Protein AF-A0A6B0WY94-F1 (afdb_monomer_lite)

Secondary structure (DSSP, 8-state):
--HHHHHHHHHHS------SS-HHHHHHHHHHHHHHHHHHHH--PPTT--HHHHHHHHHTHHHHHHHT-HHHHHHHHHHHT-S-----------GGGEEPTTS-EESSPPS--SS-TTS--------SS---TTS--

Radius of gyration: 16.35 Å; chains: 1; bounding box: 37×34×44 Å

pLDDT: mean 87.34, std 10.38, range [49.66, 96.06]

Structure (mmCIF, N/CA/C/O backbone):
data_AF-A0A6B0WY94-F1
#
_entry.id   AF-A0A6B0WY94-F1
#
loop_
_atom_site.group_PDB
_atom_site.id
_atom_site.type_symbol
_atom_site.label_atom_id
_atom_site.label_alt_id
_atom_site.label_comp_id
_atom_site.label_asym_id
_atom_site.label_entity_id
_atom_site.label_seq_id
_atom_site.pdbx_PDB_ins_code
_atom_site.Cartn_x
_atom_site.Cartn_y
_atom_site.Cartn_z
_atom_site.occupancy
_atom_site.B_iso_or_equiv
_atom_site.auth_seq_id
_atom_site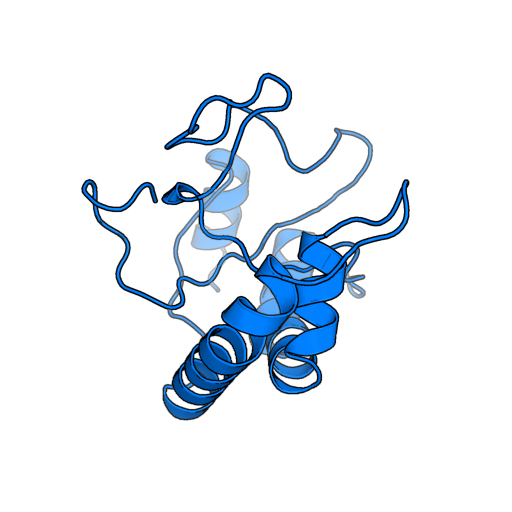.auth_comp_id
_atom_site.auth_asym_id
_atom_site.auth_atom_id
_atom_site.pdbx_PDB_model_num
ATOM 1 N N . MET A 1 1 ? -4.734 0.942 18.039 1.00 87.00 1 MET A N 1
ATOM 2 C CA . MET A 1 1 ? -6.026 1.496 17.579 1.00 87.00 1 MET A CA 1
ATOM 3 C C . MET A 1 1 ? -7.000 1.598 18.753 1.00 87.00 1 MET A C 1
ATOM 5 O O . MET A 1 1 ? -6.945 0.751 19.640 1.00 87.00 1 MET A O 1
ATOM 9 N N . THR A 1 2 ? -7.850 2.618 18.799 1.00 92.31 2 THR A N 1
ATOM 10 C CA . THR A 1 2 ? -8.918 2.790 19.804 1.00 92.31 2 THR A CA 1
ATOM 11 C C . THR A 1 2 ? -10.291 2.569 19.170 1.00 92.31 2 THR A C 1
ATOM 13 O O . THR A 1 2 ? -10.416 2.618 17.949 1.00 92.31 2 THR A O 1
ATOM 16 N N . ASP A 1 3 ? -11.330 2.349 19.977 1.00 93.25 3 ASP A N 1
ATOM 17 C CA . ASP A 1 3 ? -12.693 2.166 19.448 1.00 93.25 3 ASP A CA 1
ATOM 18 C C . ASP A 1 3 ? -13.207 3.445 18.777 1.00 93.25 3 ASP A C 1
ATOM 20 O O . ASP A 1 3 ? -13.820 3.391 17.717 1.00 93.25 3 ASP A O 1
ATOM 24 N N . TYR A 1 4 ? -12.801 4.606 19.298 1.00 94.94 4 TYR A N 1
ATOM 25 C CA . TYR A 1 4 ? -13.031 5.897 18.654 1.00 94.94 4 TYR A CA 1
ATOM 26 C C . TYR A 1 4 ? -12.461 5.969 17.224 1.00 94.94 4 TYR A C 1
ATOM 28 O O . TYR A 1 4 ? -13.107 6.505 16.328 1.00 94.94 4 TYR A O 1
ATOM 36 N N . GLN A 1 5 ? -11.261 5.425 16.978 1.00 94.75 5 GLN A N 1
ATOM 37 C CA . GLN A 1 5 ? -10.669 5.406 15.631 1.00 94.75 5 GLN A CA 1
ATOM 38 C C . GLN A 1 5 ? -11.450 4.498 14.671 1.00 94.75 5 GLN A C 1
ATOM 40 O O . GLN A 1 5 ? -11.586 4.827 13.496 1.00 94.75 5 GLN A O 1
ATOM 45 N N . ILE A 1 6 ? -12.004 3.392 15.170 1.00 94.62 6 ILE A N 1
ATOM 46 C CA . ILE A 1 6 ? -12.832 2.471 14.378 1.00 94.62 6 ILE A CA 1
ATOM 47 C C . ILE A 1 6 ? -14.159 3.131 14.012 1.00 94.62 6 ILE A C 1
ATOM 49 O O . ILE A 1 6 ? -14.546 3.140 12.847 1.00 94.62 6 ILE A O 1
ATOM 53 N N . GLU A 1 7 ? -14.832 3.754 14.980 1.00 94.75 7 GLU A N 1
ATOM 54 C CA . GLU A 1 7 ? -16.053 4.523 14.725 1.00 94.75 7 GLU A CA 1
ATOM 55 C C . GLU A 1 7 ? -15.802 5.662 13.729 1.00 94.75 7 GLU A C 1
ATOM 57 O O . GLU A 1 7 ? -16.593 5.879 12.808 1.00 94.75 7 GLU A O 1
ATOM 62 N N . HIS A 1 8 ? -14.669 6.360 13.866 1.00 96.06 8 HIS A N 1
ATOM 63 C CA . HIS A 1 8 ? -14.255 7.384 12.915 1.00 96.06 8 HIS A CA 1
ATOM 64 C C . HIS A 1 8 ? -14.068 6.807 11.506 1.00 96.06 8 HIS A C 1
ATOM 66 O O . HIS A 1 8 ? -14.542 7.419 10.549 1.00 96.06 8 HIS A O 1
ATOM 72 N N . PHE A 1 9 ? -13.430 5.640 11.370 1.00 95.31 9 PHE A N 1
ATOM 73 C CA . PHE A 1 9 ? -13.272 4.960 10.085 1.00 95.31 9 PHE A CA 1
ATOM 74 C C . PHE A 1 9 ? -14.622 4.593 9.468 1.00 95.31 9 PHE A C 1
ATOM 76 O O . PHE A 1 9 ? -14.869 4.926 8.315 1.00 95.31 9 PHE A O 1
ATOM 83 N N . HIS A 1 10 ? -15.535 3.979 10.225 1.00 92.62 10 HIS A N 1
ATOM 84 C CA . HIS A 1 10 ? -16.855 3.616 9.699 1.00 92.62 10 HIS A CA 1
ATOM 85 C C . HIS A 1 10 ? -17.689 4.833 9.283 1.00 92.62 10 HIS A C 1
ATOM 87 O O . HIS A 1 10 ? -18.509 4.730 8.374 1.00 92.62 10 HIS A O 1
ATOM 93 N N . ARG A 1 11 ? -17.480 5.988 9.928 1.00 95.56 11 ARG A N 1
ATOM 94 C CA . ARG A 1 11 ? -18.177 7.232 9.589 1.00 95.56 11 ARG A CA 1
ATOM 95 C C . ARG A 1 11 ? -17.563 7.972 8.399 1.00 95.56 11 ARG A C 1
ATOM 97 O O . ARG A 1 11 ? -18.313 8.525 7.601 1.00 95.56 11 ARG A O 1
ATOM 104 N N . ASN A 1 12 ? -16.235 8.046 8.318 1.00 95.94 12 ASN A N 1
ATOM 105 C CA . ASN A 1 12 ? -15.530 8.934 7.382 1.00 95.94 12 ASN A CA 1
ATOM 106 C C . ASN A 1 12 ? -14.790 8.190 6.262 1.00 95.94 12 ASN A C 1
ATOM 108 O O . ASN A 1 12 ? -14.358 8.817 5.301 1.00 95.94 12 ASN A O 1
ATOM 112 N N . GLY A 1 13 ? -14.627 6.873 6.375 1.00 93.12 13 GLY A N 1
ATOM 113 C CA . GLY A 1 13 ? -13.944 6.023 5.399 1.00 93.12 13 GLY A CA 1
ATOM 114 C C . GLY A 1 13 ? -12.414 6.027 5.484 1.00 93.12 13 GLY A C 1
ATOM 115 O O . GLY A 1 13 ? -11.779 5.274 4.754 1.00 93.12 13 GLY A O 1
ATOM 116 N N . PHE A 1 14 ? -11.803 6.842 6.352 1.00 95.00 14 PHE A N 1
ATOM 117 C CA . PHE A 1 14 ? -10.348 6.901 6.525 1.00 95.00 14 PHE A CA 1
ATOM 118 C C . PHE A 1 14 ? -9.953 7.468 7.895 1.00 95.00 14 PHE A C 1
ATOM 120 O O . PHE A 1 14 ? -10.761 8.102 8.569 1.00 95.00 14 PHE A O 1
ATOM 127 N N . PHE A 1 15 ? -8.697 7.256 8.292 1.00 94.62 15 PHE A N 1
ATOM 128 C CA . PHE A 1 15 ? -7.989 8.009 9.333 1.00 94.62 15 PHE A CA 1
ATOM 129 C C . PHE A 1 15 ? -6.478 7.799 9.167 1.00 94.62 15 PHE A C 1
ATOM 131 O O . PHE A 1 15 ? -6.048 6.884 8.467 1.00 94.62 15 PHE A O 1
ATOM 138 N N . PHE A 1 16 ? -5.674 8.635 9.823 1.00 92.75 16 PHE A N 1
ATOM 139 C CA . PHE A 1 16 ? -4.216 8.513 9.826 1.00 92.75 16 PHE A CA 1
ATOM 140 C C . PHE A 1 16 ? -3.717 7.828 11.100 1.00 92.75 16 PHE A C 1
ATOM 142 O O . PHE A 1 16 ? -4.264 8.032 12.189 1.00 92.75 16 PHE A O 1
ATOM 149 N N . VAL A 1 17 ? -2.649 7.044 10.964 1.00 91.69 17 VAL A N 1
ATOM 150 C CA . VAL A 1 17 ? -1.939 6.385 12.066 1.00 91.69 17 VAL A CA 1
ATOM 151 C C . VAL A 1 17 ? -0.435 6.608 11.930 1.00 91.69 17 VAL A C 1
ATOM 153 O O . VAL A 1 17 ? 0.036 6.844 10.817 1.00 91.69 17 VAL A O 1
ATOM 156 N N . PRO A 1 18 ? 0.331 6.524 13.033 1.00 91.00 18 PRO A N 1
ATOM 157 C CA . PRO A 1 18 ? 1.778 6.392 12.942 1.00 91.00 18 PRO A CA 1
ATOM 158 C C . PRO A 1 18 ? 2.149 5.201 12.056 1.00 91.00 18 PRO A C 1
ATOM 160 O O . PRO A 1 18 ? 1.501 4.154 12.132 1.00 91.00 18 PRO A O 1
ATOM 163 N N . ASN A 1 19 ? 3.180 5.369 11.231 1.00 91.88 19 ASN A N 1
ATOM 164 C CA . ASN A 1 19 ? 3.718 4.280 10.429 1.00 91.88 19 ASN A CA 1
ATOM 165 C C . ASN A 1 19 ? 4.265 3.187 11.368 1.00 91.88 19 ASN A C 1
ATOM 167 O O . ASN A 1 19 ? 5.103 3.509 12.210 1.00 91.88 19 ASN A O 1
ATOM 171 N N . PRO A 1 20 ? 3.787 1.932 11.284 1.00 92.69 20 PRO A N 1
ATOM 172 C CA . PRO A 1 20 ? 4.310 0.844 12.105 1.00 92.69 20 PRO A CA 1
ATOM 173 C C . PRO A 1 20 ? 5.661 0.311 11.610 1.00 92.69 20 PRO A C 1
ATOM 175 O O . PRO A 1 20 ? 6.306 -0.433 12.340 1.00 92.69 20 PRO A O 1
ATOM 178 N N . LEU A 1 21 ? 6.084 0.667 10.393 1.00 94.00 21 LEU A N 1
ATOM 179 C CA . LEU A 1 21 ? 7.411 0.335 9.882 1.00 94.00 21 LEU A CA 1
ATOM 180 C C . LEU A 1 21 ? 8.452 1.271 10.503 1.00 94.00 21 LEU A C 1
ATOM 182 O O . LEU A 1 21 ? 8.220 2.479 10.592 1.00 94.00 21 LEU A O 1
ATOM 186 N N . ASP A 1 22 ? 9.592 0.714 10.908 1.00 92.94 22 ASP A N 1
ATOM 187 C CA . ASP A 1 22 ? 10.720 1.500 11.398 1.00 92.94 22 ASP A CA 1
ATOM 188 C C . ASP A 1 22 ? 11.475 2.212 10.260 1.00 92.94 22 ASP A C 1
ATOM 190 O O . ASP A 1 22 ? 11.263 1.959 9.068 1.00 92.94 22 ASP A O 1
ATOM 194 N N . ASP A 1 23 ? 12.345 3.148 10.643 1.00 93.62 23 ASP A N 1
ATOM 195 C CA . ASP A 1 23 ? 13.103 3.969 9.696 1.00 93.62 23 ASP A CA 1
ATOM 196 C C . ASP A 1 23 ? 14.018 3.119 8.797 1.00 93.62 23 ASP A C 1
ATOM 198 O O . ASP A 1 23 ? 14.193 3.444 7.621 1.00 93.62 23 ASP A O 1
ATOM 202 N N . ASP A 1 24 ? 14.559 2.011 9.315 1.00 94.44 24 ASP A N 1
ATOM 203 C CA . ASP A 1 24 ? 15.438 1.106 8.568 1.00 94.44 24 ASP A CA 1
ATOM 204 C C . ASP A 1 24 ? 14.663 0.350 7.478 1.00 94.44 24 ASP A C 1
ATOM 206 O O . ASP A 1 24 ? 15.116 0.267 6.331 1.00 94.44 24 ASP A O 1
ATOM 210 N N . ALA A 1 25 ? 13.466 -0.153 7.795 1.00 93.81 25 ALA A N 1
ATOM 211 C CA . ALA A 1 25 ? 12.574 -0.794 6.837 1.00 93.81 25 ALA A CA 1
ATOM 212 C C . ALA A 1 25 ? 12.131 0.192 5.751 1.00 93.81 25 ALA A C 1
ATOM 214 O O . ALA A 1 25 ? 12.181 -0.128 4.561 1.00 93.81 25 ALA A O 1
ATOM 215 N N . MET A 1 26 ? 11.750 1.410 6.144 1.00 94.62 26 MET A N 1
ATOM 216 C CA . MET A 1 26 ? 11.370 2.465 5.202 1.00 94.62 26 MET A CA 1
ATOM 217 C C . MET A 1 26 ? 12.523 2.839 4.269 1.00 94.62 26 MET A C 1
ATOM 219 O O . MET A 1 26 ? 12.331 2.938 3.054 1.00 94.62 26 MET A O 1
ATOM 223 N N . PHE A 1 27 ? 13.730 2.983 4.817 1.00 94.06 27 PHE A N 1
ATOM 224 C CA . PHE A 1 27 ? 14.932 3.270 4.044 1.00 94.06 27 PHE A CA 1
ATOM 225 C C . PHE A 1 27 ? 15.269 2.145 3.059 1.00 94.06 27 PHE A C 1
ATOM 227 O O . PHE A 1 27 ? 15.576 2.418 1.897 1.00 94.06 27 PHE A O 1
ATOM 234 N N . GLU A 1 28 ? 15.199 0.881 3.482 1.00 95.06 28 GLU A N 1
ATOM 235 C CA . GLU A 1 28 ? 15.486 -0.251 2.597 1.00 95.06 28 GLU A CA 1
ATOM 236 C C . GLU A 1 28 ? 14.467 -0.353 1.456 1.00 95.06 28 GLU A C 1
ATOM 238 O O . GLU A 1 28 ? 14.861 -0.594 0.311 1.00 95.06 28 GLU A O 1
ATOM 243 N N . ILE A 1 29 ? 13.178 -0.123 1.729 1.00 95.00 29 ILE A N 1
ATOM 244 C CA . ILE A 1 29 ? 12.130 -0.131 0.699 1.00 95.00 29 ILE A CA 1
ATOM 245 C C . ILE A 1 29 ? 12.374 0.977 -0.332 1.00 95.00 29 ILE A C 1
ATOM 247 O O . ILE A 1 29 ? 12.383 0.683 -1.529 1.00 95.00 29 ILE A O 1
ATOM 251 N N . ASP A 1 30 ? 12.624 2.217 0.101 1.00 93.94 30 ASP A N 1
ATOM 252 C CA . ASP A 1 30 ? 12.930 3.338 -0.804 1.00 93.94 30 ASP A CA 1
ATOM 253 C C . ASP A 1 30 ? 14.203 3.061 -1.621 1.00 93.94 30 ASP A C 1
ATOM 255 O O . ASP A 1 30 ? 14.205 3.168 -2.851 1.00 93.94 30 ASP A O 1
ATOM 259 N N . ARG A 1 31 ? 15.277 2.590 -0.973 1.00 94.56 31 ARG A N 1
ATOM 260 C CA . ARG A 1 31 ? 16.532 2.229 -1.648 1.00 94.56 31 ARG A CA 1
ATOM 261 C C . ARG A 1 31 ? 16.311 1.176 -2.734 1.00 94.56 31 ARG A C 1
ATOM 263 O O . ARG A 1 31 ? 16.848 1.308 -3.837 1.00 94.56 31 ARG A O 1
ATOM 270 N N . ARG A 1 32 ? 15.544 0.122 -2.438 1.00 95.06 32 ARG A N 1
ATOM 271 C CA . ARG A 1 32 ? 15.238 -0.955 -3.391 1.00 95.06 32 ARG A CA 1
ATOM 272 C C . ARG A 1 32 ? 14.344 -0.467 -4.519 1.00 95.06 32 ARG A C 1
ATOM 274 O O . ARG A 1 32 ? 14.645 -0.762 -5.673 1.00 95.06 32 ARG A O 1
ATOM 281 N N . GLN A 1 33 ? 13.302 0.303 -4.211 1.00 93.31 33 GLN A N 1
ATOM 282 C CA . GLN A 1 33 ? 12.414 0.905 -5.206 1.00 93.31 33 GLN A CA 1
ATOM 283 C C . GLN A 1 33 ? 13.218 1.728 -6.221 1.00 93.31 33 GLN A C 1
ATOM 285 O O . GLN A 1 33 ? 13.104 1.487 -7.424 1.00 93.31 33 GLN A O 1
ATOM 290 N N . ARG A 1 34 ? 14.107 2.610 -5.751 1.00 92.38 34 ARG A N 1
ATOM 291 C CA . ARG A 1 34 ? 14.970 3.429 -6.618 1.00 92.38 34 ARG A CA 1
ATOM 292 C C . ARG A 1 34 ? 15.952 2.601 -7.436 1.00 92.38 34 ARG A C 1
ATOM 294 O O . ARG A 1 34 ? 16.263 2.959 -8.568 1.00 92.38 34 ARG A O 1
ATOM 301 N N . ALA A 1 35 ? 16.450 1.496 -6.882 1.00 95.00 35 ALA A N 1
ATOM 302 C CA . ALA A 1 35 ? 17.356 0.603 -7.598 1.00 95.00 35 ALA A CA 1
ATOM 303 C C . ALA A 1 35 ? 16.653 -0.150 -8.742 1.00 95.00 35 ALA A C 1
ATOM 305 O O . ALA A 1 35 ? 17.264 -0.371 -9.788 1.00 95.00 35 ALA A O 1
ATOM 306 N N . VAL A 1 36 ? 15.384 -0.538 -8.564 1.00 94.06 36 VAL A N 1
ATOM 307 C CA . VAL A 1 36 ? 14.633 -1.297 -9.580 1.00 94.06 36 VAL A CA 1
ATOM 308 C C . VAL A 1 36 ? 13.929 -0.409 -10.601 1.00 94.06 36 VAL A C 1
ATOM 310 O O . VAL A 1 36 ? 13.716 -0.855 -11.727 1.00 94.06 36 VAL A O 1
ATOM 313 N N . GLU A 1 37 ? 13.581 0.831 -10.242 1.00 91.88 37 GLU A N 1
ATOM 314 C CA . GLU A 1 37 ? 12.802 1.744 -11.088 1.00 91.88 37 GLU A CA 1
ATOM 315 C C . GLU A 1 37 ? 13.392 1.930 -12.500 1.00 91.88 37 GLU A C 1
ATOM 317 O O . GLU A 1 37 ? 12.631 1.779 -13.458 1.00 91.88 37 GLU A O 1
ATOM 322 N N . PRO A 1 38 ? 14.711 2.150 -12.702 1.00 92.75 38 PRO A N 1
ATOM 323 C CA . PRO A 1 38 ? 15.269 2.295 -14.047 1.00 92.75 38 PRO A CA 1
ATOM 324 C C . PRO A 1 38 ? 15.073 1.048 -14.916 1.00 92.75 38 PRO A C 1
ATOM 326 O O . PRO A 1 38 ? 14.692 1.158 -16.080 1.00 92.75 38 PRO A O 1
ATOM 329 N N . GLY A 1 39 ? 15.297 -0.140 -14.344 1.00 92.88 39 GLY A N 1
ATOM 330 C CA . GLY A 1 39 ? 15.107 -1.409 -15.047 1.00 92.88 39 GLY A CA 1
ATOM 331 C C . GLY A 1 39 ? 13.634 -1.686 -15.335 1.00 92.88 39 GLY A C 1
ATOM 332 O O . GLY A 1 39 ? 13.287 -2.119 -16.428 1.00 92.88 39 GLY A O 1
ATOM 333 N N . TRP A 1 40 ? 12.754 -1.363 -14.388 1.00 91.88 40 TRP A N 1
ATOM 334 C CA . TRP A 1 40 ? 11.309 -1.492 -14.552 1.00 91.88 40 TRP A CA 1
ATOM 335 C C . TRP A 1 40 ? 10.745 -0.570 -15.649 1.00 91.88 40 TRP A C 1
ATOM 337 O O . TRP A 1 40 ? 9.882 -0.989 -16.426 1.00 91.88 40 TRP A O 1
ATOM 347 N N . LEU A 1 41 ? 11.250 0.667 -15.744 1.00 88.00 41 LEU A N 1
ATOM 348 C CA . LEU A 1 41 ? 10.866 1.635 -16.778 1.00 88.00 41 LEU A CA 1
ATOM 349 C C . LEU A 1 41 ? 11.310 1.208 -18.183 1.00 88.00 41 LEU A C 1
ATOM 351 O O . LEU A 1 41 ? 10.594 1.479 -19.144 1.00 88.00 41 LEU A O 1
ATOM 355 N N . GLN A 1 42 ? 12.475 0.563 -18.298 1.00 90.94 42 GLN A N 1
ATOM 356 C CA . GLN A 1 42 ? 13.058 0.127 -19.575 1.00 90.94 42 GLN A CA 1
ATOM 357 C C . GLN A 1 42 ? 12.608 -1.274 -20.009 1.00 90.94 42 GLN A C 1
ATOM 359 O O . GLN A 1 42 ? 12.850 -1.662 -21.150 1.00 90.94 42 GLN A O 1
ATOM 364 N N . ALA A 1 43 ? 11.983 -2.043 -19.117 1.00 89.12 43 ALA A N 1
ATOM 365 C CA . ALA A 1 43 ? 11.545 -3.397 -19.412 1.00 89.12 43 ALA A CA 1
ATOM 366 C C . ALA A 1 43 ? 10.382 -3.424 -20.415 1.00 89.12 43 ALA A C 1
ATOM 368 O O . ALA A 1 43 ? 9.398 -2.689 -20.294 1.00 89.12 43 ALA A O 1
ATOM 369 N N . GLU A 1 44 ? 10.478 -4.341 -21.375 1.00 89.56 44 GLU A N 1
ATOM 370 C CA . GLU A 1 44 ? 9.367 -4.715 -22.242 1.00 89.56 44 GLU A CA 1
ATOM 371 C C . GLU A 1 44 ? 8.458 -5.689 -21.486 1.00 89.56 44 GLU A C 1
ATOM 373 O O . GLU A 1 44 ? 8.805 -6.845 -21.241 1.00 89.56 44 GLU A O 1
ATOM 378 N N . TRP A 1 45 ? 7.288 -5.202 -21.079 1.00 85.88 45 TRP A N 1
ATOM 379 C CA . TRP A 1 45 ? 6.287 -6.011 -20.393 1.00 85.88 45 TRP A CA 1
ATOM 380 C C . TRP A 1 45 ? 5.367 -6.667 -21.417 1.00 85.88 45 TRP A C 1
ATOM 382 O O . TRP A 1 45 ? 4.824 -5.989 -22.290 1.00 85.88 45 TRP A O 1
ATOM 392 N N . ALA A 1 46 ? 5.170 -7.980 -21.298 1.00 86.94 46 ALA A N 1
ATOM 393 C CA . ALA A 1 46 ? 4.201 -8.685 -22.124 1.00 86.94 46 ALA A CA 1
ATOM 394 C C . ALA A 1 46 ? 2.782 -8.126 -21.907 1.00 86.94 46 ALA A C 1
ATOM 396 O O . ALA A 1 46 ? 2.432 -7.656 -20.819 1.00 86.94 46 ALA A O 1
ATOM 397 N N . GLU A 1 47 ? 1.959 -8.187 -22.953 1.00 86.12 47 GLU A N 1
ATOM 398 C CA . GLU A 1 47 ? 0.577 -7.718 -22.898 1.00 86.12 47 GLU A CA 1
ATOM 399 C C . GLU A 1 47 ? -0.219 -8.471 -21.816 1.00 86.12 47 GLU A C 1
ATOM 401 O O . GLU A 1 47 ? -0.040 -9.671 -21.606 1.00 86.12 47 GLU A O 1
ATOM 406 N N . GLY A 1 48 ? -1.083 -7.751 -21.097 1.00 82.25 48 GLY A N 1
ATOM 407 C CA . GLY A 1 48 ? -1.919 -8.309 -20.029 1.00 82.25 48 GLY A CA 1
ATOM 408 C C . GLY A 1 48 ? -1.274 -8.359 -18.639 1.00 82.25 48 GLY A C 1
ATOM 409 O O . GLY A 1 48 ? -1.982 -8.611 -17.665 1.00 82.25 48 GLY A O 1
ATOM 410 N N . PHE A 1 49 ? 0.024 -8.068 -18.498 1.00 81.06 49 PHE A N 1
ATOM 411 C CA . PHE A 1 49 ? 0.655 -7.964 -17.179 1.00 81.06 49 PHE A CA 1
ATOM 412 C C . PHE A 1 49 ? 0.434 -6.593 -16.532 1.00 81.06 49 PHE A C 1
ATOM 414 O O . PHE A 1 49 ? 0.598 -5.541 -17.154 1.00 81.06 49 PHE A O 1
ATOM 421 N N . ASN A 1 50 ? 0.124 -6.597 -15.234 1.00 84.31 50 ASN A N 1
ATOM 422 C CA . ASN A 1 50 ? 0.089 -5.375 -14.439 1.00 84.31 50 ASN A CA 1
ATOM 423 C C . ASN A 1 50 ? 1.526 -4.926 -14.122 1.00 84.31 50 ASN A C 1
ATOM 425 O O . ASN A 1 50 ? 2.205 -5.517 -13.284 1.00 84.31 50 ASN A O 1
ATOM 429 N N . ARG A 1 51 ? 1.971 -3.844 -14.772 1.00 85.25 51 ARG A N 1
ATOM 430 C CA . ARG A 1 51 ? 3.325 -3.290 -14.605 1.00 85.25 51 ARG A CA 1
ATOM 431 C C . ARG A 1 51 ? 3.654 -2.925 -13.155 1.00 85.25 51 ARG A C 1
ATOM 433 O O . ARG A 1 51 ? 4.793 -3.120 -12.744 1.00 85.25 51 ARG A O 1
ATOM 440 N N . GLY A 1 52 ? 2.691 -2.415 -12.386 1.00 85.12 52 GLY A N 1
ATOM 441 C CA . GLY A 1 52 ? 2.890 -2.072 -10.973 1.00 85.12 52 GLY A CA 1
ATOM 442 C C . GLY A 1 52 ? 3.119 -3.312 -10.105 1.00 85.12 52 GLY A C 1
ATOM 443 O O . GLY A 1 52 ? 4.027 -3.329 -9.277 1.00 85.12 52 GLY A O 1
ATOM 444 N N . ALA A 1 53 ? 2.380 -4.394 -10.366 1.00 87.31 53 ALA A N 1
ATOM 445 C CA . ALA A 1 53 ? 2.620 -5.681 -9.711 1.00 87.31 53 ALA A CA 1
ATOM 446 C C . ALA A 1 53 ? 4.013 -6.237 -10.056 1.00 87.31 53 ALA A C 1
ATOM 448 O O . ALA A 1 53 ? 4.716 -6.743 -9.186 1.00 87.31 53 ALA A O 1
ATOM 449 N N . CYS A 1 54 ? 4.466 -6.086 -11.304 1.00 89.06 54 CYS A N 1
ATOM 450 C CA . CYS A 1 54 ? 5.828 -6.465 -11.679 1.00 89.06 54 CYS A CA 1
ATOM 451 C C . CYS A 1 54 ? 6.891 -5.659 -10.915 1.00 89.06 54 CYS A C 1
ATOM 453 O O . CYS A 1 54 ? 7.858 -6.245 -10.435 1.00 89.06 54 CYS A O 1
ATOM 455 N N . GLN A 1 55 ? 6.701 -4.344 -10.744 1.00 90.62 55 GLN A N 1
ATOM 456 C CA . GLN A 1 55 ? 7.603 -3.515 -9.935 1.00 90.62 55 GLN A CA 1
ATOM 457 C C . GLN A 1 55 ? 7.667 -3.998 -8.484 1.00 90.62 55 GLN A C 1
ATOM 459 O O . GLN A 1 55 ? 8.756 -4.111 -7.924 1.00 90.62 55 GLN A O 1
ATOM 464 N N . PHE A 1 56 ? 6.513 -4.322 -7.894 1.00 91.31 56 PHE A N 1
ATOM 465 C CA . PHE A 1 56 ? 6.429 -4.878 -6.545 1.00 91.31 56 PHE A CA 1
ATOM 466 C C . PHE A 1 56 ? 7.294 -6.140 -6.406 1.00 91.31 56 PHE A C 1
ATOM 468 O O . PHE A 1 56 ? 8.129 -6.222 -5.505 1.00 91.31 56 PHE A O 1
ATOM 475 N N . PHE A 1 57 ? 7.176 -7.086 -7.343 1.00 91.69 57 PHE A N 1
ATOM 476 C CA . PHE A 1 57 ? 7.992 -8.305 -7.327 1.00 91.69 57 PHE A CA 1
ATOM 477 C C . PHE A 1 57 ? 9.484 -8.044 -7.556 1.00 91.69 57 PHE A C 1
ATOM 479 O O . PHE A 1 57 ? 10.311 -8.774 -7.015 1.00 91.69 57 PHE A O 1
ATOM 486 N N . MET A 1 58 ? 9.845 -7.008 -8.320 1.00 93.50 58 MET A N 1
ATOM 487 C CA . MET A 1 58 ? 11.246 -6.611 -8.493 1.00 93.50 58 MET A CA 1
ATOM 488 C C . MET A 1 58 ? 11.856 -6.050 -7.204 1.00 93.50 58 MET A C 1
ATOM 490 O O . MET A 1 58 ? 13.022 -6.327 -6.926 1.00 93.50 58 MET A O 1
ATOM 494 N N . VAL A 1 59 ? 11.097 -5.277 -6.416 1.00 94.31 59 VAL A N 1
ATOM 495 C CA . VAL A 1 59 ? 11.541 -4.826 -5.083 1.00 94.31 59 VAL A CA 1
ATOM 496 C C . VAL A 1 59 ? 11.668 -6.018 -4.131 1.00 94.31 59 VAL A C 1
ATOM 498 O O . VAL A 1 59 ? 12.656 -6.126 -3.404 1.00 94.31 59 VAL A O 1
ATOM 501 N N . GLY A 1 60 ? 10.707 -6.942 -4.195 1.00 92.75 60 GLY A N 1
ATOM 502 C CA . GLY A 1 60 ? 10.809 -8.263 -3.591 1.00 92.75 60 GLY A CA 1
ATOM 503 C C . GLY A 1 60 ? 10.538 -8.280 -2.087 1.00 92.75 60 GLY A C 1
ATOM 504 O O . GLY A 1 60 ? 9.572 -7.692 -1.603 1.00 92.75 60 GLY A O 1
ATOM 505 N N . GLU A 1 61 ? 11.378 -9.012 -1.353 1.00 93.25 61 GLU A N 1
ATOM 506 C CA . GLU A 1 61 ? 11.120 -9.438 0.029 1.00 93.25 61 GLU A CA 1
ATOM 507 C C . GLU A 1 61 ? 10.813 -8.287 0.996 1.00 93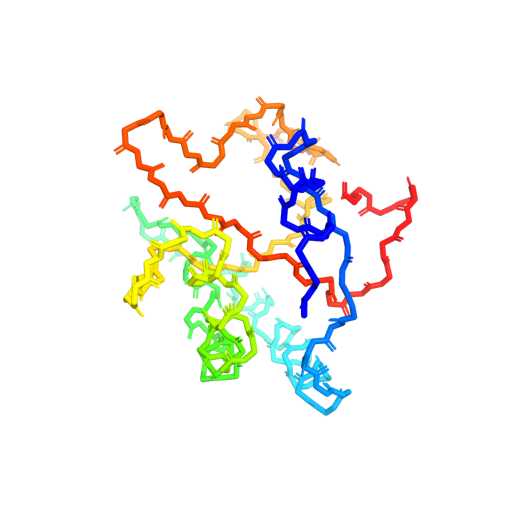.25 61 GLU A C 1
ATOM 509 O O . GLU A 1 61 ? 9.906 -8.416 1.812 1.00 93.25 61 GLU A O 1
ATOM 514 N N . SER A 1 62 ? 11.481 -7.137 0.863 1.00 91.81 62 SER A N 1
ATOM 515 C CA . SER A 1 62 ? 11.255 -5.984 1.746 1.00 91.81 62 SER A CA 1
ATOM 516 C C . SER A 1 62 ? 9.811 -5.470 1.700 1.00 91.81 62 SER A C 1
ATOM 518 O O . SER A 1 62 ? 9.261 -5.089 2.730 1.00 91.81 62 SER A O 1
ATOM 520 N N . LEU A 1 63 ? 9.160 -5.494 0.531 1.00 92.19 63 LEU A N 1
ATOM 521 C CA . LEU A 1 63 ? 7.748 -5.114 0.432 1.00 92.19 63 LEU A CA 1
ATOM 522 C C . LEU A 1 63 ? 6.807 -6.205 0.926 1.00 92.19 63 LEU A C 1
ATOM 524 O O . LEU A 1 63 ? 5.777 -5.882 1.509 1.00 92.19 63 LEU A O 1
ATOM 528 N N . LEU A 1 64 ? 7.144 -7.477 0.699 1.00 91.94 64 LEU A N 1
ATOM 529 C CA . LEU A 1 64 ? 6.360 -8.594 1.230 1.00 91.94 64 LEU A CA 1
ATOM 530 C C . LEU A 1 64 ? 6.322 -8.532 2.761 1.00 91.94 64 LEU A C 1
ATOM 532 O O . LEU A 1 64 ? 5.244 -8.554 3.346 1.00 91.94 64 LEU A O 1
ATOM 536 N N . GLN A 1 65 ? 7.478 -8.330 3.396 1.00 92.75 65 GLN A N 1
ATOM 537 C CA . GLN A 1 65 ? 7.586 -8.158 4.846 1.00 92.75 65 GLN A CA 1
ATOM 538 C C . GLN A 1 65 ? 6.797 -6.939 5.344 1.00 92.75 65 GLN A C 1
ATOM 540 O O . GLN A 1 65 ? 6.103 -7.027 6.354 1.00 92.75 65 GLN A O 1
ATOM 545 N N . ALA A 1 66 ? 6.853 -5.814 4.624 1.00 93.19 66 ALA A N 1
ATOM 546 C CA . ALA A 1 66 ? 6.093 -4.617 4.979 1.00 93.19 66 ALA A CA 1
ATOM 547 C C . ALA A 1 66 ? 4.575 -4.840 4.909 1.00 93.19 66 ALA A C 1
ATOM 549 O O . ALA A 1 66 ? 3.840 -4.413 5.796 1.00 93.19 66 ALA A O 1
ATOM 550 N N . VAL A 1 67 ? 4.101 -5.532 3.873 1.00 92.00 67 VAL A N 1
ATOM 551 C CA . VAL A 1 67 ? 2.684 -5.876 3.683 1.00 92.00 67 VAL A CA 1
ATOM 552 C C . VAL A 1 67 ? 2.192 -6.876 4.735 1.00 92.00 67 VAL A C 1
ATOM 554 O O . VAL A 1 67 ? 1.037 -6.809 5.156 1.00 92.00 67 VAL A O 1
ATOM 557 N N . GLU A 1 68 ? 3.067 -7.768 5.193 1.00 92.50 68 GLU A N 1
ATOM 558 C CA . GLU A 1 68 ? 2.779 -8.757 6.237 1.00 92.50 68 GLU A CA 1
ATOM 559 C C . GLU A 1 68 ? 3.062 -8.251 7.662 1.00 92.50 68 GLU A C 1
ATOM 561 O O . GLU A 1 68 ? 2.951 -9.017 8.622 1.00 92.50 68 GLU A O 1
ATOM 566 N N . CYS A 1 69 ? 3.377 -6.959 7.827 1.00 94.38 69 CYS A N 1
ATOM 567 C CA . CYS A 1 69 ? 3.622 -6.342 9.128 1.00 94.38 69 CYS A CA 1
ATOM 568 C C . CYS A 1 69 ? 2.461 -6.649 10.104 1.00 94.38 69 CYS A C 1
ATOM 570 O O . CYS A 1 69 ? 1.300 -6.309 9.819 1.00 94.38 69 CYS A O 1
ATOM 572 N N . PRO A 1 70 ? 2.737 -7.288 11.261 1.00 94.56 70 PRO A N 1
ATOM 573 C CA . PRO A 1 70 ? 1.704 -7.737 12.194 1.00 94.56 70 PRO A CA 1
ATOM 574 C C . PRO A 1 70 ? 0.754 -6.626 12.646 1.00 94.56 70 PRO A C 1
ATOM 576 O O . PRO A 1 70 ? -0.444 -6.862 12.814 1.00 94.56 70 PRO A O 1
ATOM 579 N N . GLU A 1 71 ? 1.266 -5.410 12.807 1.00 94.50 71 GLU A N 1
ATOM 580 C CA . GLU A 1 71 ? 0.519 -4.222 13.185 1.00 94.50 71 GLU A CA 1
ATOM 581 C C . GLU A 1 71 ? -0.498 -3.828 12.107 1.00 94.50 71 GLU A C 1
ATOM 583 O O . GLU A 1 71 ? -1.657 -3.564 12.441 1.00 94.50 71 GLU A O 1
ATOM 588 N N . PHE A 1 72 ? -0.121 -3.848 10.821 1.00 94.06 72 PHE A N 1
ATOM 589 C CA . PHE A 1 72 ? -1.062 -3.604 9.720 1.00 94.06 72 PHE A CA 1
ATOM 590 C C . PHE A 1 72 ? -2.149 -4.672 9.672 1.00 94.06 72 PHE A C 1
ATOM 592 O O . PHE A 1 72 ? -3.337 -4.340 9.632 1.00 94.06 72 PHE A O 1
ATOM 599 N N . LEU A 1 73 ? -1.769 -5.949 9.745 1.00 94.88 73 LEU A N 1
ATOM 600 C CA . LEU A 1 73 ? -2.728 -7.054 9.715 1.00 94.88 73 LEU A CA 1
ATOM 601 C C . LEU A 1 73 ? -3.665 -7.021 10.934 1.00 94.88 73 LEU A C 1
ATOM 603 O O . LEU A 1 73 ? -4.862 -7.282 10.815 1.00 94.88 73 LEU A O 1
ATOM 607 N N . GLY A 1 74 ? -3.149 -6.661 12.111 1.00 95.50 74 GLY A N 1
ATOM 608 C CA . GLY A 1 74 ? -3.932 -6.475 13.332 1.00 95.50 74 GLY A CA 1
ATOM 609 C C . GLY A 1 74 ? -4.932 -5.321 13.227 1.00 95.50 74 GLY A C 1
ATOM 610 O O . GLY A 1 74 ? -6.088 -5.469 13.632 1.00 95.50 74 GLY A O 1
ATOM 611 N N . MET A 1 75 ? -4.525 -4.190 12.642 1.00 94.94 75 MET A N 1
ATOM 612 C CA . MET A 1 75 ? -5.442 -3.084 12.353 1.00 94.94 75 MET A CA 1
ATOM 613 C C . MET A 1 75 ? -6.520 -3.501 11.352 1.00 94.94 75 MET A C 1
ATOM 615 O O . MET A 1 75 ? -7.697 -3.251 11.607 1.00 94.94 75 MET A O 1
ATOM 619 N N . ALA A 1 76 ? -6.148 -4.188 10.268 1.00 95.19 76 ALA A N 1
ATOM 620 C CA . ALA A 1 76 ? -7.086 -4.643 9.247 1.00 95.19 76 ALA A CA 1
ATOM 621 C C . ALA A 1 76 ? -8.156 -5.581 9.825 1.00 95.19 76 ALA A C 1
ATOM 623 O O . ALA A 1 76 ? -9.346 -5.317 9.660 1.00 95.19 76 ALA A O 1
ATOM 624 N N . ARG A 1 77 ? -7.754 -6.608 10.588 1.00 95.94 77 ARG A N 1
ATOM 625 C CA . ARG A 1 77 ? -8.680 -7.521 11.288 1.00 95.94 77 ARG A CA 1
ATOM 626 C C . ARG A 1 77 ? -9.689 -6.772 12.145 1.00 95.94 77 ARG A C 1
ATOM 628 O O . ARG A 1 77 ? -10.885 -7.052 12.110 1.00 95.94 77 ARG A O 1
ATOM 635 N N . ARG A 1 78 ? -9.209 -5.788 12.906 1.00 95.12 78 ARG A N 1
ATOM 636 C CA . ARG A 1 78 ? -10.042 -5.044 13.848 1.00 95.12 78 ARG A CA 1
ATOM 637 C C . ARG A 1 78 ? -10.975 -4.041 13.157 1.00 95.12 78 ARG A C 1
ATOM 639 O O . ARG A 1 78 ? -12.085 -3.859 13.638 1.00 95.12 78 ARG A O 1
ATOM 646 N N . ILE A 1 79 ? -10.570 -3.445 12.032 1.00 95.06 79 ILE A N 1
ATOM 647 C CA . ILE A 1 79 ? -11.442 -2.599 11.193 1.00 95.06 79 ILE A CA 1
ATOM 648 C C . ILE A 1 79 ? -12.520 -3.442 10.496 1.00 95.06 79 ILE A C 1
ATOM 650 O O . I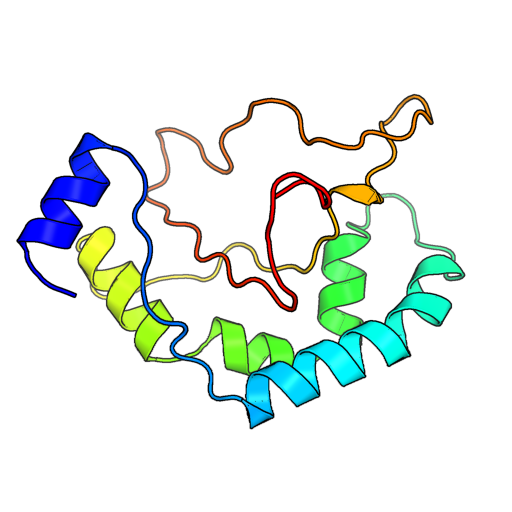LE A 1 79 ? -13.681 -3.046 10.431 1.00 95.06 79 ILE A O 1
ATOM 654 N N . LEU A 1 80 ? -12.142 -4.608 9.967 1.00 93.81 80 LEU A N 1
ATOM 655 C CA . LEU A 1 80 ? -13.045 -5.482 9.213 1.00 93.81 80 LEU A CA 1
ATOM 656 C C . LEU A 1 80 ? -13.937 -6.356 10.110 1.00 93.81 80 LEU A C 1
ATOM 658 O O . LEU A 1 80 ? -14.944 -6.896 9.638 1.00 93.81 80 LEU A O 1
ATOM 662 N N . GLY A 1 81 ? -13.584 -6.481 11.392 1.00 93.75 81 GLY A N 1
ATOM 663 C CA . GLY A 1 81 ? -14.285 -7.317 12.362 1.00 93.75 81 GLY A CA 1
ATOM 664 C C . GLY A 1 81 ? -14.170 -8.807 12.033 1.00 93.75 81 GLY A C 1
ATOM 665 O O . GLY A 1 81 ? -15.174 -9.517 12.073 1.00 93.75 81 GLY A O 1
ATOM 666 N N . CYS A 1 82 ? -12.976 -9.269 11.649 1.00 94.75 82 CYS A N 1
ATOM 667 C CA . CYS A 1 82 ? -12.708 -10.659 11.275 1.00 94.75 82 CYS A CA 1
ATOM 668 C C . CYS A 1 82 ? -11.404 -11.186 11.891 1.00 94.75 82 CYS A C 1
ATOM 670 O O . CYS A 1 82 ? -10.509 -10.416 12.237 1.00 94.75 82 CYS A O 1
ATOM 672 N N . GLU A 1 83 ? -11.306 -12.510 12.036 1.00 93.88 83 GLU A N 1
ATOM 673 C CA . GLU A 1 83 ? -10.109 -13.180 12.572 1.00 93.88 83 GLU A CA 1
ATOM 674 C C . GLU A 1 83 ? -9.002 -13.281 11.518 1.00 93.88 83 GLU A C 1
ATOM 676 O O . GLU A 1 83 ? -7.837 -12.987 11.795 1.00 93.88 83 GLU A O 1
ATOM 681 N N . ASP A 1 84 ? -9.385 -13.603 10.284 1.00 93.31 84 ASP A N 1
ATOM 682 C CA . ASP A 1 84 ? -8.469 -13.759 9.162 1.00 93.31 84 ASP A CA 1
ATOM 683 C C . ASP A 1 84 ? -8.624 -12.627 8.153 1.00 93.31 84 ASP A C 1
ATOM 685 O O . ASP A 1 84 ? -9.729 -12.181 7.837 1.00 93.31 84 ASP A O 1
ATOM 689 N N . VAL A 1 85 ? -7.487 -12.176 7.630 1.00 94.75 85 VAL A N 1
ATOM 690 C CA . VAL A 1 85 ? -7.403 -11.193 6.551 1.00 94.75 85 VAL A CA 1
ATOM 691 C C . VAL A 1 85 ? -6.541 -11.757 5.436 1.00 94.75 85 VAL A C 1
ATOM 693 O O . VAL A 1 85 ? -5.522 -12.396 5.685 1.00 94.75 85 VAL A O 1
ATOM 696 N N . HIS A 1 86 ? -6.958 -11.509 4.201 1.00 92.94 86 HIS A N 1
ATOM 697 C CA . HIS A 1 86 ? -6.202 -11.858 3.009 1.00 92.94 86 HIS A CA 1
ATOM 698 C C . HIS A 1 86 ? -5.682 -10.581 2.351 1.00 92.94 86 HIS A C 1
ATOM 700 O O . HIS A 1 86 ? -6.444 -9.639 2.124 1.00 92.94 86 HIS A O 1
ATOM 706 N N . VAL A 1 87 ? -4.394 -10.560 2.014 1.00 91.44 87 VAL A N 1
ATOM 707 C CA . VAL A 1 87 ? -3.803 -9.494 1.205 1.00 91.44 87 VAL A CA 1
ATOM 708 C C . VAL A 1 87 ? -4.141 -9.758 -0.262 1.00 91.44 87 VAL A C 1
ATOM 710 O O . VAL A 1 87 ? -3.450 -10.511 -0.941 1.00 91.44 87 VAL A O 1
ATOM 713 N N . GLY A 1 88 ? -5.223 -9.141 -0.741 1.00 88.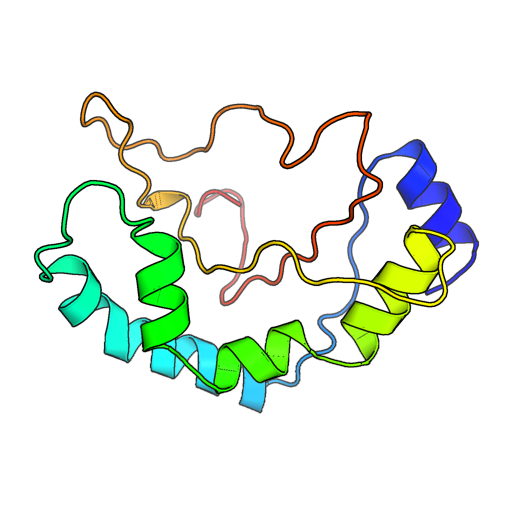12 88 GLY A N 1
ATOM 714 C CA . GLY A 1 88 ? -5.683 -9.303 -2.126 1.00 88.12 88 GLY A CA 1
ATOM 715 C C . GLY A 1 88 ? -4.958 -8.419 -3.145 1.00 88.12 88 GLY A C 1
ATOM 716 O O . GLY A 1 88 ? -4.947 -8.734 -4.332 1.00 88.12 88 GLY A O 1
ATOM 717 N N . ALA A 1 89 ? -4.353 -7.316 -2.698 1.00 87.56 89 ALA A N 1
ATOM 718 C CA . ALA A 1 89 ? -3.612 -6.398 -3.554 1.00 87.56 89 ALA A CA 1
ATOM 719 C C . ALA A 1 89 ? -2.503 -5.692 -2.767 1.00 87.56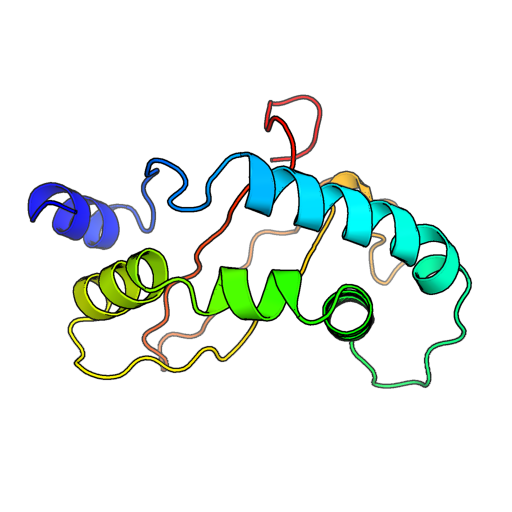 89 ALA A C 1
ATOM 721 O O . ALA A 1 89 ? -2.697 -5.278 -1.625 1.00 87.56 89 ALA A O 1
ATOM 722 N N . CYS A 1 90 ? -1.348 -5.535 -3.406 1.00 89.38 90 CYS A N 1
ATOM 723 C CA . CYS A 1 90 ? -0.218 -4.760 -2.914 1.00 89.38 90 CYS A CA 1
ATOM 724 C C . CYS A 1 90 ? 0.503 -4.120 -4.103 1.00 89.38 90 CYS A C 1
ATOM 726 O O . CYS A 1 90 ? 0.413 -4.598 -5.237 1.00 89.38 90 CYS A O 1
ATOM 728 N N . GLY A 1 91 ? 1.187 -3.010 -3.859 1.00 87.44 91 GLY A N 1
ATOM 729 C CA . GLY A 1 91 ? 1.878 -2.293 -4.915 1.00 87.44 91 GLY A CA 1
ATOM 730 C C . GLY A 1 91 ? 2.614 -1.070 -4.402 1.00 87.44 91 GLY A C 1
ATOM 731 O O . GLY A 1 91 ? 2.428 -0.635 -3.267 1.00 87.44 91 GLY A O 1
ATOM 732 N N . LEU A 1 92 ? 3.438 -0.526 -5.284 1.00 86.75 92 LEU A N 1
ATOM 733 C CA . LEU A 1 92 ? 4.040 0.789 -5.157 1.00 86.75 92 LEU A CA 1
ATOM 734 C C . LEU A 1 92 ? 3.515 1.655 -6.294 1.00 86.75 92 LEU A C 1
ATOM 736 O O . LEU A 1 92 ? 3.233 1.157 -7.386 1.00 86.75 92 LEU A O 1
ATOM 740 N N . GLY A 1 93 ? 3.376 2.947 -6.037 1.00 78.12 93 GLY A N 1
ATOM 741 C CA . GLY A 1 93 ? 2.895 3.881 -7.035 1.00 78.12 93 GLY A CA 1
ATOM 742 C C . GLY A 1 93 ? 3.411 5.277 -6.765 1.00 78.12 93 GLY A C 1
ATOM 743 O O . GLY A 1 93 ? 3.549 5.686 -5.618 1.00 78.12 93 GLY A O 1
ATOM 744 N N . ASP A 1 94 ? 3.670 5.992 -7.850 1.00 77.62 94 ASP A N 1
ATOM 745 C CA . ASP A 1 94 ? 3.949 7.419 -7.851 1.00 77.62 94 ASP A CA 1
ATOM 746 C C . ASP A 1 94 ? 2.843 8.077 -8.677 1.00 77.62 94 ASP A C 1
ATOM 748 O O . ASP A 1 94 ? 2.805 7.950 -9.906 1.00 77.62 94 ASP A O 1
ATOM 752 N N . ALA A 1 95 ? 1.902 8.726 -7.986 1.00 72.12 95 ALA A N 1
ATOM 753 C CA . ALA A 1 95 ? 0.740 9.343 -8.617 1.00 72.12 95 ALA A CA 1
ATOM 754 C C . ALA A 1 95 ? 1.133 10.462 -9.595 1.00 72.12 95 ALA A C 1
ATOM 756 O O . ALA A 1 95 ? 0.389 10.728 -10.536 1.00 72.12 95 ALA A O 1
ATOM 757 N N . SER A 1 96 ? 2.319 11.063 -9.433 1.00 66.50 96 SER A N 1
ATOM 758 C CA . SER A 1 96 ? 2.828 12.109 -10.326 1.00 66.50 96 SER A CA 1
ATOM 759 C C . SER A 1 96 ? 3.297 11.573 -11.685 1.00 66.50 96 SER A C 1
ATOM 761 O O . SER A 1 96 ? 3.389 12.331 -12.654 1.00 66.50 96 SER A O 1
ATOM 763 N N . LYS A 1 97 ? 3.574 10.265 -11.771 1.00 66.50 97 LYS A N 1
ATOM 764 C CA . LYS A 1 97 ? 4.091 9.584 -12.968 1.00 66.50 97 LYS A CA 1
ATOM 765 C C . LYS A 1 97 ? 3.032 8.760 -13.699 1.00 66.50 97 LYS A C 1
ATOM 767 O O . LYS A 1 97 ? 3.362 8.052 -14.654 1.00 66.50 97 LYS A O 1
ATOM 772 N N . ILE A 1 98 ? 1.769 8.826 -13.276 1.00 63.69 98 ILE A N 1
ATOM 773 C CA . ILE A 1 98 ? 0.691 8.100 -13.945 1.00 63.69 98 ILE A CA 1
ATOM 774 C C . ILE A 1 98 ? 0.455 8.728 -15.320 1.00 63.69 98 ILE A C 1
ATOM 776 O O . ILE A 1 98 ? 0.162 9.913 -15.457 1.00 63.69 98 ILE A O 1
ATOM 780 N N . VAL A 1 99 ? 0.571 7.914 -16.364 1.00 54.44 99 VAL A N 1
ATOM 781 C CA . VAL A 1 99 ? 0.179 8.286 -17.724 1.00 54.44 99 VAL A CA 1
ATOM 782 C C . VAL A 1 99 ? -1.195 7.674 -17.976 1.00 54.44 99 VAL A C 1
ATOM 784 O O . VAL A 1 99 ? -1.387 6.475 -17.772 1.00 54.44 99 VAL A O 1
ATOM 787 N N . SER A 1 100 ? -2.168 8.489 -18.375 1.00 52.47 100 SER A N 1
ATOM 788 C CA . SER A 1 100 ? -3.496 8.012 -18.763 1.00 52.47 100 SER A CA 1
ATOM 789 C C . SER A 1 100 ? -3.424 7.033 -19.937 1.00 52.47 100 SER A C 1
ATOM 791 O O . SER A 1 100 ? -2.461 7.009 -20.704 1.00 52.47 100 SER A O 1
ATOM 793 N N . ALA A 1 101 ? -4.501 6.270 -20.142 1.00 49.66 101 ALA A N 1
ATOM 794 C CA . ALA A 1 101 ? -4.635 5.381 -21.297 1.00 49.66 101 ALA A CA 1
ATOM 795 C C . ALA A 1 101 ? -4.516 6.110 -22.656 1.00 49.66 101 ALA A C 1
ATOM 797 O O . ALA A 1 101 ? -4.179 5.478 -23.652 1.00 49.66 101 ALA A O 1
ATOM 798 N N . ASP A 1 102 ? -4.760 7.428 -22.702 1.00 55.81 102 ASP A N 1
ATOM 799 C CA . ASP A 1 102 ? -4.600 8.281 -23.890 1.00 55.81 102 ASP A CA 1
ATOM 800 C C . ASP A 1 102 ? -3.242 9.018 -23.957 1.00 55.81 102 ASP A C 1
ATOM 802 O O . ASP A 1 102 ? -3.051 9.888 -24.807 1.00 55.81 102 ASP A O 1
ATOM 806 N N . GLY A 1 103 ? -2.279 8.670 -23.095 1.00 55.62 103 GLY A N 1
ATOM 807 C CA . GLY A 1 103 ? -0.895 9.150 -23.173 1.00 55.62 103 GLY A CA 1
ATOM 808 C C . GLY A 1 103 ? -0.627 10.509 -22.517 1.00 55.62 103 GLY A C 1
ATOM 809 O O . GLY A 1 103 ? 0.473 11.047 -22.655 1.00 55.62 103 GLY A O 1
ATOM 810 N N . ARG A 1 104 ? -1.598 11.086 -21.802 1.00 59.91 104 ARG A N 1
ATOM 811 C CA . ARG A 1 104 ? -1.423 12.343 -21.062 1.00 59.91 104 ARG A CA 1
ATOM 812 C C . ARG A 1 104 ? -0.827 12.068 -19.686 1.00 59.91 104 ARG A C 1
ATOM 814 O O . ARG A 1 104 ? -1.180 11.096 -19.027 1.00 59.91 104 ARG A O 1
ATOM 821 N N . LEU A 1 105 ? 0.052 12.956 -19.229 1.00 61.50 105 LEU A N 1
ATOM 822 C CA . LEU A 1 105 ? 0.489 12.951 -17.834 1.00 61.50 105 LEU A CA 1
ATOM 823 C C . LEU A 1 105 ? -0.717 13.288 -16.952 1.00 61.50 105 LEU A C 1
ATOM 825 O O . LEU A 1 105 ? -1.236 14.405 -17.000 1.00 61.50 105 LEU A O 1
ATOM 829 N N . LEU A 1 106 ? -1.170 12.312 -16.173 1.00 61.03 106 LEU A N 1
ATOM 830 C CA . LEU A 1 106 ? -2.115 12.519 -15.092 1.00 61.03 106 LEU A CA 1
ATOM 831 C C . LEU A 1 106 ? -1.298 12.755 -13.830 1.00 61.03 106 LEU A C 1
ATOM 833 O O . LEU A 1 106 ? -0.722 11.833 -13.271 1.00 61.03 106 LEU A O 1
ATOM 837 N N . GLN A 1 107 ? -1.289 13.996 -13.352 1.00 61.97 107 GLN A N 1
ATOM 838 C CA . GLN A 1 107 ? -0.751 14.306 -12.024 1.00 61.97 107 GLN A CA 1
ATOM 839 C C . GLN A 1 107 ? -1.699 13.877 -10.893 1.00 61.97 107 GLN A C 1
ATOM 841 O O . GLN A 1 107 ? -1.432 14.164 -9.733 1.00 61.97 107 GLN A O 1
ATOM 846 N N . GLN A 1 108 ? -2.833 13.247 -11.212 1.00 67.38 108 GLN A N 1
ATOM 847 C CA . GLN A 1 108 ? -3.810 12.824 -10.222 1.00 67.38 108 GLN A CA 1
ATOM 848 C C . GLN A 1 108 ? -4.624 11.636 -10.732 1.00 67.38 108 GLN A C 1
ATOM 850 O O . GLN A 1 108 ? -5.052 11.601 -11.888 1.00 67.38 108 GLN A O 1
ATOM 855 N N . VAL A 1 109 ? -4.874 10.672 -9.848 1.00 75.31 109 VAL A N 1
ATOM 856 C CA . VAL A 1 109 ? -5.820 9.587 -10.115 1.00 75.31 109 VAL A CA 1
ATOM 857 C C . VAL A 1 109 ? -7.248 10.133 -10.162 1.00 75.31 109 VAL A C 1
ATOM 859 O O . VAL A 1 109 ? -7.630 10.986 -9.362 1.00 75.31 109 VAL A O 1
ATOM 862 N N . HIS A 1 110 ? -8.063 9.638 -11.095 1.00 79.19 110 HIS A N 1
ATOM 863 C CA . HIS A 1 110 ? -9.495 9.939 -11.095 1.00 79.19 110 HIS A CA 1
ATOM 864 C C . HIS A 1 110 ? -10.156 9.410 -9.821 1.00 79.19 110 HIS A C 1
ATOM 866 O O . HIS A 1 110 ? -9.698 8.422 -9.255 1.00 79.19 110 HIS A O 1
ATOM 872 N N . TRP A 1 111 ? -11.259 10.026 -9.392 1.00 86.38 111 TRP A N 1
ATOM 873 C CA . TRP A 1 111 ? -12.063 9.496 -8.292 1.00 86.38 111 TRP A CA 1
ATOM 874 C C . TRP A 1 111 ? -12.510 8.064 -8.596 1.00 86.38 111 TRP A C 1
ATOM 876 O O . TRP A 1 111 ? -13.168 7.811 -9.604 1.00 86.38 111 TRP A O 1
ATOM 886 N N . HIS A 1 112 ? -12.142 7.139 -7.716 1.00 86.38 112 HIS A N 1
ATOM 887 C CA . HIS A 1 112 ? -12.504 5.730 -7.783 1.00 86.38 112 HIS A CA 1
ATOM 888 C C . HIS A 1 112 ? -12.592 5.152 -6.369 1.00 86.38 112 HIS A C 1
ATOM 890 O O . HIS A 1 112 ? -12.156 5.775 -5.401 1.00 86.38 112 HIS A O 1
ATOM 896 N N . ALA A 1 113 ? -13.159 3.953 -6.265 1.00 87.12 113 ALA A N 1
ATOM 897 C CA . ALA A 1 113 ? -13.042 3.111 -5.087 1.00 87.12 113 ALA A CA 1
ATOM 898 C C . ALA A 1 113 ? -12.201 1.885 -5.457 1.00 87.12 113 ALA A C 1
ATOM 900 O O . ALA A 1 113 ? -12.430 1.281 -6.504 1.00 87.12 113 ALA A O 1
ATOM 901 N N . ASP A 1 114 ? -11.260 1.507 -4.590 1.00 82.94 114 ASP A N 1
ATOM 902 C CA . ASP A 1 114 ? -10.428 0.307 -4.771 1.00 82.94 114 ASP A CA 1
ATOM 903 C C . ASP A 1 114 ? -11.255 -0.997 -4.680 1.00 82.94 114 ASP A C 1
ATOM 905 O O . ASP A 1 114 ? -10.748 -2.076 -4.975 1.00 82.94 114 ASP A O 1
ATOM 909 N N . GLY A 1 115 ? -12.507 -0.929 -4.212 1.00 81.19 115 GLY A N 1
ATOM 910 C CA . GLY A 1 115 ? -13.352 -2.082 -3.900 1.00 81.19 115 GLY A CA 1
ATOM 911 C C . GLY A 1 115 ? -14.818 -1.884 -4.246 1.00 81.19 115 GLY A C 1
ATOM 912 O O . GLY A 1 115 ? -15.277 -0.767 -4.484 1.00 81.19 115 GLY A O 1
ATOM 913 N N . GLY A 1 116 ? -15.553 -2.995 -4.249 1.00 80.81 116 GLY A N 1
ATOM 914 C CA . GLY A 1 116 ? -16.998 -3.036 -4.464 1.00 80.81 116 GLY A CA 1
ATOM 915 C C . GLY A 1 116 ? -17.783 -3.315 -3.177 1.00 80.81 116 GLY A C 1
ATOM 916 O O . GLY A 1 116 ? -17.203 -3.741 -2.180 1.00 80.81 116 GLY A O 1
ATOM 917 N N . PRO A 1 117 ? -19.114 -3.125 -3.191 1.00 81.44 117 PRO A N 1
ATOM 918 C CA . PRO A 1 117 ? -19.973 -3.353 -2.024 1.00 81.44 117 PRO A CA 1
ATOM 919 C C . PRO A 1 117 ? -19.997 -4.818 -1.556 1.00 81.44 117 PRO A C 1
ATOM 921 O O . PRO A 1 117 ? -20.350 -5.091 -0.411 1.00 81.44 117 PRO A O 1
ATOM 924 N N . ASP A 1 118 ? -19.605 -5.750 -2.424 1.00 86.62 118 ASP A N 1
ATOM 925 C CA . ASP A 1 118 ? -19.652 -7.189 -2.164 1.00 86.62 118 ASP A CA 1
ATOM 926 C C . ASP A 1 118 ? -18.447 -7.704 -1.360 1.00 86.62 118 ASP A C 1
ATOM 928 O O . ASP A 1 118 ? -18.438 -8.856 -0.922 1.00 86.62 118 ASP A O 1
ATOM 932 N N . VAL A 1 119 ? -17.422 -6.868 -1.149 1.00 85.00 119 VAL A N 1
ATOM 933 C CA . VAL A 1 119 ? -16.184 -7.249 -0.459 1.00 85.00 119 VAL A CA 1
ATOM 934 C C . VAL A 1 119 ? -15.896 -6.277 0.681 1.00 85.00 119 VAL A C 1
ATOM 936 O O . VAL A 1 119 ? -15.794 -5.067 0.494 1.00 85.00 119 VAL A O 1
ATOM 939 N N . ARG A 1 120 ? -15.709 -6.817 1.891 1.00 89.81 120 ARG A N 1
ATOM 940 C CA . ARG A 1 120 ? -15.190 -6.049 3.028 1.00 89.81 120 ARG A CA 1
ATOM 941 C C . ARG A 1 120 ? -13.674 -5.940 2.895 1.00 89.81 120 ARG A C 1
ATOM 943 O O . ARG A 1 120 ? -12.972 -6.923 3.109 1.00 89.81 120 ARG A O 1
ATOM 950 N N . GLN A 1 121 ? -13.186 -4.752 2.555 1.00 93.31 121 GLN A N 1
ATOM 951 C CA . GLN A 1 121 ? -11.760 -4.478 2.385 1.00 93.31 121 GLN A CA 1
ATOM 952 C C . GLN A 1 121 ? -11.348 -3.168 3.054 1.00 93.31 121 GLN A C 1
ATOM 954 O O . GLN A 1 121 ? -12.156 -2.259 3.236 1.00 93.31 121 GLN A O 1
ATOM 959 N N . VAL A 1 122 ? -10.068 -3.080 3.402 1.00 94.12 122 VAL A N 1
ATOM 960 C CA . VAL A 1 122 ? -9.423 -1.865 3.900 1.00 94.12 122 VAL A CA 1
ATOM 961 C C . VAL A 1 122 ? -8.069 -1.729 3.218 1.00 94.12 122 VAL A C 1
ATOM 963 O O . VAL A 1 122 ? -7.333 -2.707 3.104 1.00 94.12 122 VAL A O 1
ATOM 966 N N . SER A 1 123 ? -7.752 -0.521 2.759 1.00 93.50 123 SER A N 1
ATOM 967 C CA . SER A 1 123 ? -6.461 -0.205 2.148 1.00 93.50 123 SER A CA 1
ATOM 968 C C . SER A 1 123 ? -5.551 0.446 3.188 1.00 93.50 123 SER A C 1
ATOM 970 O O . SER A 1 123 ? -5.941 1.423 3.825 1.00 93.50 123 SER A O 1
ATOM 972 N N . MET A 1 124 ? -4.329 -0.066 3.328 1.00 93.38 124 MET A N 1
ATOM 973 C CA . MET A 1 124 ? -3.263 0.571 4.105 1.00 93.38 124 MET A CA 1
ATOM 974 C C . MET A 1 124 ? -2.320 1.272 3.128 1.00 93.38 124 MET A C 1
ATOM 976 O O . MET A 1 124 ? -1.860 0.653 2.170 1.00 93.38 124 MET A O 1
ATOM 980 N N . ARG A 1 125 ? -2.064 2.567 3.332 1.00 92.12 125 ARG A N 1
ATOM 981 C CA . ARG A 1 125 ? -1.197 3.369 2.458 1.00 92.12 125 ARG A CA 1
ATOM 982 C C . ARG A 1 125 ? -0.098 4.017 3.289 1.00 92.12 125 ARG A C 1
ATOM 984 O O . ARG A 1 125 ? -0.394 4.795 4.193 1.00 92.12 125 ARG A O 1
ATOM 991 N N . THR A 1 126 ? 1.147 3.704 2.953 1.00 92.31 126 THR A N 1
ATOM 992 C CA . THR A 1 126 ? 2.339 4.273 3.586 1.00 92.31 126 THR A CA 1
ATOM 993 C C . THR A 1 126 ? 3.081 5.112 2.560 1.00 92.31 126 THR A C 1
ATOM 995 O O . THR A 1 126 ? 3.394 4.627 1.475 1.00 92.31 126 THR A O 1
ATOM 998 N N . ALA A 1 127 ? 3.349 6.369 2.900 1.00 90.25 127 ALA A N 1
ATOM 999 C CA . ALA A 1 127 ? 4.169 7.245 2.079 1.00 90.25 127 ALA A CA 1
ATOM 1000 C C . ALA A 1 127 ? 5.651 6.875 2.253 1.00 90.25 127 ALA A C 1
ATOM 1002 O O . ALA A 1 127 ? 6.126 6.785 3.386 1.00 90.25 127 ALA A O 1
ATOM 1003 N N . LEU A 1 128 ? 6.369 6.643 1.148 1.00 88.19 128 LEU A N 1
ATOM 1004 C CA . LEU A 1 128 ? 7.828 6.446 1.171 1.00 88.19 128 LEU A CA 1
ATOM 1005 C C . LEU A 1 128 ? 8.584 7.775 1.289 1.00 88.19 128 LEU A C 1
ATOM 1007 O O . LEU A 1 128 ? 9.726 7.807 1.741 1.00 88.19 128 LEU A O 1
ATOM 1011 N N . ASP A 1 129 ? 7.941 8.868 0.894 1.00 84.94 129 ASP A N 1
ATOM 1012 C CA . ASP A 1 129 ? 8.448 10.223 0.986 1.00 84.94 129 ASP A CA 1
ATOM 1013 C C . ASP A 1 129 ? 7.446 11.136 1.712 1.00 84.94 129 ASP A C 1
ATOM 1015 O O . ASP A 1 129 ? 6.448 10.710 2.299 1.00 84.94 129 ASP A O 1
ATOM 1019 N N . ARG A 1 130 ? 7.749 12.431 1.746 1.00 86.19 130 ARG A N 1
ATOM 1020 C CA . ARG A 1 130 ? 6.861 13.417 2.353 1.00 86.19 130 ARG A CA 1
ATOM 1021 C C . ARG A 1 130 ? 5.711 13.717 1.401 1.00 86.19 130 ARG A C 1
ATOM 1023 O O . ARG A 1 130 ? 5.948 14.278 0.345 1.00 86.19 130 ARG A O 1
ATOM 1030 N N . HIS A 1 131 ? 4.478 13.485 1.831 1.00 86.44 131 HIS A N 1
ATOM 1031 C CA . HIS A 1 131 ? 3.287 13.941 1.112 1.00 86.44 131 HIS A CA 1
ATOM 1032 C C . HIS A 1 131 ? 2.930 15.389 1.480 1.00 86.44 131 HIS A C 1
ATOM 1034 O O . HIS A 1 131 ? 2.729 15.717 2.654 1.00 86.44 131 HIS A O 1
ATOM 1040 N N . ASP A 1 132 ? 2.825 16.262 0.481 1.00 83.94 132 ASP A N 1
ATOM 1041 C CA . ASP A 1 132 ? 2.315 17.624 0.611 1.00 83.94 132 ASP A CA 1
ATOM 1042 C C . ASP A 1 132 ? 1.612 18.080 -0.688 1.00 83.94 132 ASP A C 1
ATOM 1044 O O . ASP A 1 132 ? 1.654 17.380 -1.695 1.00 83.94 132 ASP A O 1
ATOM 1048 N N . PRO A 1 133 ? 0.921 19.236 -0.716 1.00 82.38 133 PRO A N 1
ATOM 1049 C CA . PRO A 1 133 ? 0.168 19.654 -1.901 1.00 82.38 133 PRO A CA 1
ATOM 1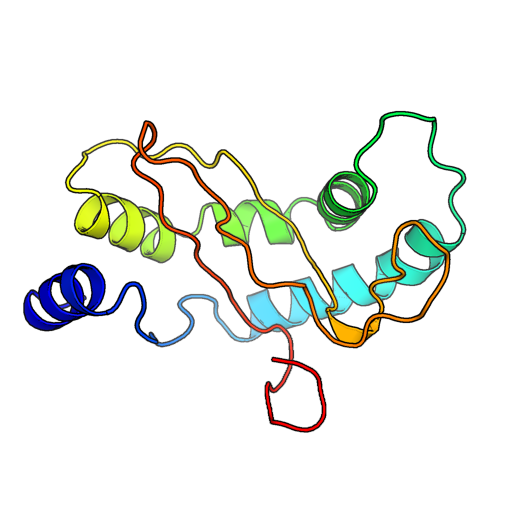050 C C . PRO A 1 133 ? 0.984 19.807 -3.199 1.00 82.38 133 PRO A C 1
ATOM 1052 O O . PRO A 1 133 ? 0.384 19.992 -4.255 1.00 82.38 133 PRO A O 1
ATOM 1055 N N . SER A 1 134 ? 2.320 19.768 -3.145 1.00 80.50 134 SER A N 1
ATOM 1056 C CA . SER A 1 134 ? 3.196 19.880 -4.314 1.00 80.50 134 SER A CA 1
ATOM 1057 C C . SER A 1 134 ? 3.537 18.548 -4.994 1.00 80.50 134 SER A C 1
ATOM 1059 O O . SER A 1 134 ? 4.041 18.587 -6.117 1.00 80.50 134 SER A O 1
ATOM 1061 N N . ASN A 1 135 ? 3.248 17.389 -4.380 1.00 77.12 135 ASN A N 1
ATOM 1062 C CA . ASN A 1 135 ? 3.638 16.074 -4.914 1.00 77.12 135 ASN A CA 1
ATOM 1063 C C . ASN A 1 135 ? 2.493 15.057 -5.065 1.00 77.12 135 ASN A C 1
ATOM 1065 O O . ASN A 1 135 ? 2.732 13.855 -5.032 1.00 77.12 135 ASN A O 1
ATOM 1069 N N . ALA A 1 136 ? 1.273 15.543 -5.311 1.00 78.88 136 ALA A N 1
ATOM 1070 C CA . ALA A 1 136 ? 0.104 14.719 -5.646 1.00 78.88 136 ALA A CA 1
ATOM 1071 C C . ALA A 1 136 ? -0.225 13.605 -4.616 1.00 78.88 136 ALA A C 1
ATOM 1073 O O . ALA A 1 136 ? -0.221 12.424 -4.974 1.00 78.88 136 ALA A O 1
ATOM 1074 N N . PRO A 1 137 ? -0.521 13.973 -3.354 1.00 79.00 137 PRO A N 1
ATOM 1075 C CA . PRO A 1 137 ? -0.805 13.029 -2.274 1.00 79.00 137 PRO A CA 1
ATOM 1076 C C . PRO A 1 137 ? -2.153 12.306 -2.408 1.00 79.00 137 PRO A C 1
ATOM 1078 O O . PRO A 1 137 ? -3.062 12.820 -3.106 1.00 79.00 137 PRO A O 1
#

Foldseek 3Di:
DDVVVLVVCVVPVDDDDPQPDDPVLLVLLVVLLVVCVVVLVPDDDDPPDDSFVVSCVSSNDSQVCSLVPVVVQVVFCVSLVHPDDDCPDDGDDQLQQDADPVGHRRNEDDDDDPDDPVDRGDDDDDDSDDDDPVRHD

Sequence (137 aa):
MTDYQIEHFHRNGFFFVPNPLDDDAMFEIDRRQRAVEPGWLQAEWAEGFNRGACQFFMVGESLLQAVECPEFLGMARRILGCEDVHVGACGLGDASKIVSADGRLLQQVHWHADGGPDVRQVSMRTALDRHDPSNAP